Protein 8SLR (pdb70)

Sequence (155 aa):
QKVAAHITGITRRSNSALIPISKDDGKTLGQKIESWESSRKGHSFLNNHVLFRNGELVIEQQEGLYYIYSQTYFRFQERTKQLVQYIYKYTSYPDPIVLMKKSARRNSCWSRDAEYGLYSIYQGGLFELKKNDRRIIFVSVTNEHLMDLDQEASFFGAFLIN

B-factor: mean 52.16, std 22.48, range [25.79, 159.48]

Structure (mmCIF, N/CA/C/O backbone):
data_8SLR
#
_entry.id   8SLR
#
_cell.length_a   147.350
_cell.length_b   147.350
_cell.length_c   147.350
_cell.angle_alpha   90.000
_cell.angle_beta   90.000
_cell.angle_gamma   90.000
#
_symmetry.space_group_name_H-M   'P 41 3 2'
#
loop_
_entity.id
_entity.type
_entity.pdbx_description
1 polymer 'Tumor necrosis factor ligand superfamily member 10'
2 non-polymer 'ZINC ION'
3 non-polymer 'CHLORIDE ION'
4 non-polymer DI(HYDROXYETHYL)ETHER
5 non-polymer 1,2-ETHANEDIOL
6 water water
#
loop_
_atom_site.group_PDB
_atom_site.id
_atom_site.type_symbol
_atom_site.label_atom_id
_atom_site.label_alt_id
_atom_site.label_comp_id
_atom_site.label_asym_id
_atom_site.label_entity_id
_atom_site.label_seq_id
_atom_site.pdbx_PDB_ins_code
_atom_site.Cartn_x
_atom_site.Cartn_y
_atom_site.Cartn_z
_atom_site.occupancy
_atom_site.B_iso_or_equiv
_atom_site.auth_seq_id
_atom_site.auth_comp_id
_atom_site.auth_asym_id
_atom_site.auth_atom_id
_atom_site.pdbx_PDB_model_num
ATOM 1 N N . GLN A 1 8 ? 30.58000 31.87900 22.18800 1.000 87.26414 124 GLN D N 1
ATOM 2 C CA . GLN A 1 8 ? 29.96300 32.35000 20.94800 1.000 88.90774 124 GLN D CA 1
ATOM 3 C C . GLN A 1 8 ? 29.09900 31.26500 20.32400 1.000 84.73286 124 GLN D C 1
ATOM 4 O O . GLN A 1 8 ? 29.49200 30.09500 20.29500 1.000 79.63634 124 GLN D O 1
ATOM 17 N N . LYS A 1 9 ? 27.92600 31.64700 19.81600 1.000 72.85608 125 LYS D N 1
ATOM 18 C CA . LYS A 1 9 ? 27.02500 30.67700 19.21200 1.000 65.82270 125 LYS D CA 1
ATOM 19 C C . LYS A 1 9 ? 27.44500 30.45700 17.76800 1.000 55.45797 125 LYS D C 1
ATOM 20 O O . LYS A 1 9 ? 27.67200 31.41400 17.01900 1.000 59.52169 125 LYS D O 1
ATOM 39 N N . VAL A 1 10 ? 27.59800 29.19100 17.40700 1.000 40.19334 126 VAL D N 1
ATOM 40 C CA . VAL A 1 10 ? 28.03800 28.76500 16.09300 1.000 41.17728 126 VAL D CA 1
ATOM 41 C C . VAL A 1 10 ? 26.95100 27.84700 15.57500 1.000 34.03852 126 VAL D C 1
ATOM 42 O O . VAL A 1 10 ? 26.68800 26.79600 16.17300 1.000 34.43999 126 VAL D O 1
ATOM 55 N N . ALA A 1 11 ? 26.29100 28.25400 14.49800 1.000 31.85066 127 ALA D N 1
ATOM 56 C CA . ALA A 1 11 ? 25.13600 27.50200 14.03200 1.000 33.57284 127 ALA D CA 1
ATOM 57 C C . ALA A 1 11 ? 24.75400 27.97200 12.63800 1.000 33.55635 127 ALA D C 1
ATOM 58 O O . ALA A 1 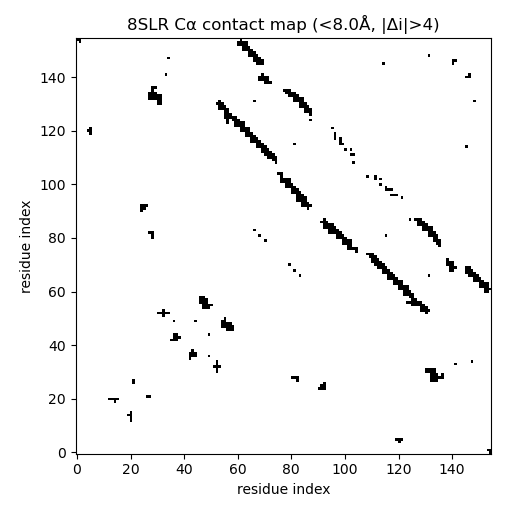11 ? 25.18400 29.03100 12.17300 1.000 31.50534 127 ALA D O 1
ATOM 65 N N . ALA A 1 12 ? 23.91400 27.17100 11.98900 1.000 32.92034 128 ALA D N 1
ATOM 66 C CA . ALA A 1 12 ? 23.43700 27.46000 10.65000 1.000 31.61253 128 ALA D CA 1
ATOM 67 C C . ALA A 1 12 ? 22.11300 26.74400 10.44600 1.000 33.18337 128 ALA D C 1
ATOM 68 O O . ALA A 1 12 ? 21.91200 25.63800 10.95400 1.000 29.44675 128 ALA D O 1
ATOM 75 N N . HIS A 1 13 ? 21.21100 27.39200 9.71100 1.000 32.00056 129 HIS D N 1
ATOM 76 C CA . HIS A 1 13 ? 19.99100 26.75600 9.22200 1.000 29.32856 129 HIS D CA 1
ATOM 77 C C . HIS A 1 13 ? 19.70900 27.33000 7.84300 1.000 31.38597 129 HIS D C 1
ATOM 78 O O . HIS A 1 13 ? 19.48800 28.53700 7.71500 1.000 30.55920 129 HIS D O 1
ATOM 92 N N . ILE A 1 14 ? 19.75000 26.48300 6.82000 1.000 31.04809 130 ILE D N 1
ATOM 93 C CA . ILE A 1 14 ? 19.49700 26.89400 5.44600 1.000 33.24054 130 ILE D CA 1
ATOM 94 C C . ILE A 1 14 ? 18.32600 26.07700 4.91200 1.000 34.04045 130 ILE D C 1
ATOM 95 O O . ILE A 1 14 ? 18.09300 24.94200 5.34000 1.000 31.22143 130 ILE D O 1
ATOM 111 N N . THR A 1 15 ? 17.57500 26.67700 3.98400 1.000 35.01486 131 THR D N 1
ATOM 112 C CA . THR A 1 15 ? 16.29400 26.14900 3.52800 1.000 34.14398 131 THR D CA 1
ATOM 113 C C . THR A 1 15 ? 16.26900 26.05400 2.00900 1.000 38.68496 131 THR D C 1
ATOM 114 O O . THR A 1 15 ? 17.05000 26.70200 1.30700 1.000 37.30210 131 THR D O 1
ATOM 125 N N . GLY A 1 16 ? 15.33500 25.24800 1.51000 1.000 40.69231 132 GLY D N 1
ATOM 126 C CA . GLY A 1 16 ? 15.07000 25.24000 0.08600 1.000 44.03422 132 GLY D CA 1
ATOM 127 C C . GLY A 1 16 ? 14.72000 26.62600 -0.41600 1.000 52.29833 132 GLY D C 1
ATOM 128 O O . GLY A 1 16 ? 14.14400 27.44600 0.30300 1.000 45.54552 132 GLY D O 1
ATOM 132 N N . ILE A 1 17 ? 15.10800 26.89900 -1.66600 1.000 55.48190 133 ILE D N 1
ATOM 133 C CA . ILE A 1 17 ? 14.99500 28.26200 -2.18900 1.000 64.17606 133 ILE D CA 1
ATOM 134 C C . ILE A 1 17 ? 13.56400 28.66000 -2.51100 1.000 67.39500 133 ILE D C 1
ATOM 135 O O . ILE A 1 17 ? 13.27200 29.85900 -2.58600 1.000 70.95222 133 ILE D O 1
ATOM 151 N N . THR A 1 18 ? 12.66900 27.70000 -2.72400 1.000 82.41303 134 THR D N 1
ATOM 152 C CA . THR A 1 18 ? 11.27900 28.00700 -3.05400 1.000 81.07235 134 THR D CA 1
ATOM 153 C C . THR A 1 18 ? 10.62500 28.68300 -1.85500 1.000 82.38517 134 THR D C 1
ATOM 154 O O . THR A 1 18 ? 10.30700 28.03700 -0.85300 1.000 83.69657 134 THR D O 1
ATOM 165 N N . ARG A 1 19 ? 10.42600 29.99700 -1.95100 1.000 84.57676 135 ARG D N 1
ATOM 166 C CA . ARG A 1 19 ? 9.85200 30.73600 -0.83200 1.000 89.66114 135 ARG D CA 1
ATOM 167 C C . ARG A 1 19 ? 8.35300 30.48000 -0.71000 1.000 87.82081 135 ARG D C 1
ATOM 168 O O . ARG A 1 19 ? 7.86300 30.12200 0.36800 1.000 84.73744 135 ARG D O 1
ATOM 189 N N . ARG A 1 20 ? 7.60900 30.66200 -1.80600 1.000 98.54015 136 ARG D N 1
ATOM 190 C CA . ARG A 1 20 ? 6.17100 30.39400 -1.86700 1.000 93.46173 136 ARG D CA 1
ATOM 191 C C . ARG A 1 20 ? 5.95300 29.23900 -2.84200 1.000 93.67289 136 ARG D C 1
ATOM 192 O O . ARG A 1 20 ? 5.98100 29.42900 -4.06200 1.000 94.76874 136 ARG D O 1
ATOM 196 N N . SER A 1 21 ? 5.73500 28.04400 -2.29500 1.000 98.33168 137 SER D N 1
ATOM 197 C CA . SER A 1 21 ? 5.57600 26.85200 -3.11800 1.000 96.91661 137 SER D CA 1
ATOM 198 C C . SER A 1 21 ? 4.25800 26.90100 -3.88300 1.000 99.71512 137 SER D C 1
ATOM 199 O O . SER A 1 21 ? 3.21100 27.23300 -3.31800 1.000 97.15638 137 SER D O 1
ATOM 207 N N . ASN A 1 22 ? 4.31200 26.56800 -5.17400 1.000 108.71331 138 ASN D N 1
ATOM 208 C CA . ASN A 1 22 ? 3.13200 26.50800 -6.02900 1.000 94.31706 138 ASN D CA 1
ATOM 209 C C . ASN A 1 22 ? 2.45200 25.14100 -6.00800 1.000 94.48867 138 ASN D C 1
ATOM 210 O O . ASN A 1 22 ? 1.59200 24.88100 -6.85500 1.000 92.20603 138 ASN D O 1
ATOM 214 N N . SER A 1 23 ? 2.81100 24.27200 -5.06200 1.000 102.01055 139 SER D N 1
ATOM 215 C CA . SER A 1 23 ? 2.26000 22.92200 -5.01700 1.000 96.79757 139 SER D CA 1
ATOM 216 C C . SER A 1 23 ? 0.76000 22.95100 -4.75200 1.000 95.54908 139 SER D C 1
ATOM 217 O O . SER A 1 23 ? 0.28500 23.66100 -3.86000 1.000 98.26765 139 SER D O 1
ATOM 225 N N . ALA A 1 24 ? 0.01500 22.16500 -5.52900 1.000 92.70729 140 ALA D N 1
ATOM 226 C CA . ALA A 1 24 ? -1.42500 22.02600 -5.35500 1.000 94.16067 140 ALA D CA 1
ATOM 227 C C . ALA A 1 24 ? -1.81100 20.88600 -4.41700 1.000 97.53978 140 ALA D C 1
ATOM 228 O O . ALA A 1 24 ? -2.97300 20.81600 -4.00300 1.000 95.21965 140 ALA D O 1
ATOM 235 N N . LEU A 1 25 ? -0.87400 20.00300 -4.06300 1.000 112.46640 141 LEU D N 1
ATOM 236 C CA . LEU A 1 25 ? -1.21200 18.84100 -3.24300 1.000 119.65859 141 LEU D CA 1
ATOM 237 C C . LEU A 1 25 ? -1.59700 19.25500 -1.82600 1.000 137.63452 141 LEU D C 1
ATOM 238 O O . LEU A 1 25 ? -2.72900 19.01900 -1.38600 1.000 138.89111 141 LEU D O 1
ATOM 254 N N . ILE A 1 26 ? -0.65500 19.83700 -1.08600 1.000 103.20174 142 ILE D N 1
ATOM 255 C CA . ILE A 1 26 ? -0.93800 20.48000 0.19600 1.000 101.66131 142 ILE D CA 1
ATOM 256 C C . ILE A 1 26 ? -0.83300 21.98100 -0.05500 1.000 101.04544 142 ILE D C 1
ATOM 257 O O . ILE A 1 26 ? 0.27400 22.53100 0.04400 1.000 99.82955 142 ILE D O 1
ATOM 273 N N . PRO A 1 27 ? -1.92200 22.68300 -0.38500 1.000 100.97509 143 PRO D N 1
ATOM 274 C CA . PRO A 1 27 ? -1.78600 24.10100 -0.75300 1.000 103.32170 143 PRO D CA 1
ATOM 275 C C . PRO A 1 27 ? -1.28300 24.95100 0.40700 1.000 98.41588 143 PRO D C 1
ATOM 276 O O . PRO A 1 27 ? -1.73200 24.80800 1.54700 1.000 90.92135 143 PRO D O 1
ATOM 287 N N . ILE A 1 28 ? -0.31500 25.81800 0.10500 1.000 117.70340 144 ILE D N 1
ATOM 288 C CA . ILE A 1 28 ? 0.05300 26.89600 1.01600 1.000 97.00943 144 ILE D CA 1
ATOM 289 C C . ILE A 1 28 ? -1.09800 27.89900 1.08400 1.000 98.06519 144 ILE D C 1
ATOM 290 O O . ILE A 1 28 ? -1.86400 28.07100 0.12400 1.000 109.08737 144 ILE D O 1
ATOM 306 N N . SER A 1 29 ? -1.23900 28.55100 2.23800 1.000 92.26490 145 SER D N 1
ATOM 307 C CA . SER A 1 29 ? -2.27600 29.55200 2.45100 1.000 95.71482 145 SER D CA 1
ATOM 308 C C . SER A 1 29 ? -1.81100 30.92500 1.96800 1.000 98.09525 145 SER D C 1
ATOM 309 O O . SER A 1 29 ? -0.66700 31.32500 2.21200 1.000 100.12263 145 SER D O 1
ATOM 317 N N . LYS A 1 30 ? -2.71400 31.64900 1.29200 1.000 83.08733 146 LYS D N 1
ATOM 318 C CA . LYS A 1 30 ? -2.41900 32.96300 0.72500 1.000 101.22402 146 LYS D CA 1
ATOM 319 C C . LYS A 1 30 ? -3.09300 34.13100 1.44500 1.000 102.07125 146 LYS D C 1
ATOM 320 O O . LYS A 1 30 ? -2.80600 35.28500 1.10200 1.000 85.43550 146 LYS D O 1
ATOM 324 N N A ASP A 1 31 ? -3.98300 33.87900 2.41600 0.510 70.21622 147 ASP D N 1
ATOM 325 N N B ASP A 1 31 ? -3.94600 33.85200 2.43800 0.490 70.21903 147 ASP D N 1
ATOM 326 C CA A ASP A 1 31 ? -4.67700 34.93000 3.16200 0.510 61.95248 147 ASP D CA 1
ATOM 327 C CA B ASP A 1 31 ? -4.71500 34.85400 3.17000 0.490 61.95803 147 ASP D CA 1
ATOM 328 C C A ASP A 1 31 ? -4.36400 34.85500 4.66000 0.510 58.01898 147 ASP D C 1
ATOM 329 C C B ASP A 1 31 ? -4.36100 34.85800 4.65600 0.490 58.03526 147 ASP D C 1
ATOM 330 O O A ASP A 1 31 ? -5.15800 35.28800 5.50000 0.510 50.89505 147 ASP D O 1
ATOM 331 O O B ASP A 1 31 ? -5.14300 35.34200 5.48100 0.490 50.90687 147 ASP D O 1
ATOM 348 N N . GLY A 1 32 ? -3.19500 34.32500 5.01200 1.000 51.86549 148 GLY D N 1
ATOM 349 C CA . GLY A 1 32 ? -2.79700 34.26800 6.40100 1.000 47.24898 148 GLY D CA 1
ATOM 350 C C . GLY A 1 32 ? -3.56400 33.28100 7.24700 1.000 41.45318 148 GLY D C 1
ATOM 351 O O . GLY A 1 32 ? -3.51400 33.37100 8.47600 1.000 39.17718 148 GLY D O 1
ATOM 355 N N . LYS A 1 33 ? -4.27500 32.33900 6.63100 1.000 47.24683 149 LYS D N 1
ATOM 356 C CA . LYS A 1 33 ? -5.04200 31.36200 7.38900 1.000 46.59049 149 LYS D CA 1
ATOM 357 C C . LYS A 1 33 ? -4.16500 30.18900 7.81500 1.000 39.25192 149 LYS D C 1
ATOM 358 O O . LYS A 1 33 ? -3.38600 29.65800 7.02100 1.000 41.94522 149 LYS D O 1
ATOM 377 N N . THR A 1 34 ? -4.30600 29.78700 9.07800 1.000 41.46110 150 THR D N 1
ATOM 378 C CA . THR A 1 34 ? -3.54500 28.67600 9.62700 1.000 47.19686 150 THR D CA 1
ATOM 379 C C . THR A 1 34 ? -4.06700 27.37300 9.05900 1.000 37.08934 150 THR D C 1
ATOM 380 O O . THR A 1 34 ? -5.27700 27.17200 8.93800 1.000 44.07550 150 THR D O 1
ATOM 391 N N . LEU A 1 35 ? -3.14300 26.49600 8.70000 1.000 38.22809 151 LEU D N 1
ATOM 392 C CA . LEU A 1 35 ? -3.47900 25.16700 8.22700 1.000 38.12358 151 LEU D CA 1
ATOM 393 C C . LEU A 1 35 ? -3.49300 24.20600 9.40400 1.000 40.07648 151 LEU D C 1
ATOM 394 O O . LEU A 1 35 ? -2.75600 24.37800 10.38000 1.000 38.05701 151 LEU D O 1
ATOM 410 N N . GLY A 1 36 ? -4.34000 23.19000 9.30300 1.000 42.50753 152 GLY D N 1
ATOM 411 C CA . GLY A 1 36 ? -4.52000 22.26200 10.39700 1.000 41.24249 152 GLY D CA 1
ATOM 412 C C . GLY A 1 36 ? -5.26900 22.91600 11.54500 1.000 41.43156 152 GLY D C 1
ATOM 413 O O . GLY A 1 36 ? -5.77900 24.03200 11.44800 1.000 46.12441 152 GLY D O 1
ATOM 417 N N . GLN A 1 37 ? -5.32300 22.18300 12.65400 1.000 47.33754 153 GLN D N 1
ATOM 418 C CA . GLN A 1 37 ? -5.90100 22.66100 13.90100 1.000 45.23161 153 GLN D CA 1
ATOM 419 C C . GLN A 1 37 ? -4.81200 22.68500 14.96300 1.000 43.54921 153 GLN D C 1
ATOM 420 O O . GLN A 1 37 ? -4.07500 21.70500 15.12500 1.000 36.55939 153 GLN D O 1
ATOM 434 N N . LYS A 1 38 ? -4.70700 23.80500 15.67000 1.000 40.43002 154 LYS D N 1
ATOM 435 C CA . LYS A 1 38 ? -3.70500 23.94700 16.71700 1.000 37.67345 154 LYS D CA 1
ATOM 436 C C . LYS A 1 38 ? -3.94400 22.93800 17.83300 1.000 37.50344 154 LYS D C 1
ATOM 437 O O . LYS A 1 38 ? -5.07400 22.75800 18.29500 1.000 37.11680 154 LYS D O 1
ATOM 456 N N . ILE A 1 39 ? -2.87500 22.28100 18.26600 1.000 35.04032 155 ILE D N 1
ATOM 457 C CA . ILE A 1 39 ? -2.93800 21.40500 19.43000 1.000 33.66804 155 ILE D CA 1
ATOM 458 C C . ILE A 1 39 ? -2.87600 22.27000 20.68200 1.000 35.43650 155 ILE D C 1
ATOM 459 O O . ILE A 1 39 ? -1.96300 23.09200 20.83400 1.000 33.96524 155 ILE D O 1
ATOM 475 N N . GLU A 1 40 ? -3.83300 22.06900 21.59000 1.000 37.37086 156 GLU D N 1
ATOM 476 C CA . GLU A 1 40 ? -3.91500 22.82900 22.82900 1.000 41.64653 156 GLU D CA 1
ATOM 477 C C . GLU A 1 40 ? -3.83700 21.97000 24.08000 1.000 42.59642 156 GLU D C 1
ATOM 478 O O . GLU A 1 40 ? -3.61300 22.51800 25.16600 1.000 45.32818 156 GLU D O 1
ATOM 490 N N . SER A 1 41 ? -3.98400 20.64900 23.96200 1.000 41.02150 157 SER D N 1
ATOM 491 C CA . SER A 1 41 ? -4.02300 19.75700 25.12100 1.000 46.01130 157 SER D CA 1
ATOM 492 C C . SER A 1 41 ? -2.62600 19.21100 25.41300 1.000 47.17817 157 SER D C 1
ATOM 493 O O . SER A 1 41 ? -2.34400 18.01500 25.30800 1.000 47.83099 157 SER D O 1
ATOM 501 N N . TRP A 1 42 ? -1.74700 20.12800 25.80200 1.000 44.08774 158 TRP D N 1
ATOM 502 C CA . TRP A 1 42 ? -0.39600 19.79700 26.22700 1.000 39.03825 158 TRP D CA 1
ATOM 503 C C . TRP A 1 42 ? -0.29800 19.87300 27.74700 1.000 40.76195 158 TRP D C 1
ATOM 504 O O . TRP A 1 42 ? -0.90300 20.74800 28.37400 1.000 41.90811 158 TRP D O 1
ATOM 525 N N . GLU A 1 43 ? 0.49900 18.97600 28.32600 1.000 41.42636 159 GLU D N 1
ATOM 526 C CA . GLU A 1 43 ? 0.85600 18.99800 29.74000 1.000 44.57806 159 GLU D CA 1
ATOM 527 C C . GLU A 1 43 ? 2.29900 19.46700 29.88300 1.000 45.74511 159 GLU D C 1
ATOM 528 O O . GLU A 1 43 ? 3.18400 18.98700 29.16700 1.000 44.03670 159 GLU D O 1
ATOM 540 N N . SER A 1 44 ? 2.54000 20.38000 30.83100 1.000 42.14996 160 SER D N 1
ATOM 541 C CA . SER A 1 44 ? 3.78000 21.14700 30.86500 1.000 45.13594 160 SER D CA 1
ATOM 542 C C . SER A 1 44 ? 4.55700 21.06600 32.17900 1.000 45.14460 160 SER D C 1
ATOM 543 O O . SER A 1 44 ? 5.60700 21.71500 32.28700 1.000 46.52368 160 SER D O 1
ATOM 551 N N . SER A 1 45 ? 4.10600 20.29300 33.17000 1.000 47.29749 161 SER D N 1
ATOM 552 C CA . SER A 1 45 ? 4.77700 20.30700 34.47300 1.000 53.60353 161 SER D CA 1
ATOM 553 C C . SER A 1 45 ? 4.67700 19.00300 35.25800 1.000 51.43148 161 SER D C 1
ATOM 554 O O . SER A 1 45 ? 4.43300 19.01900 36.46400 1.000 55.97981 161 SER D O 1
ATOM 562 N N . ARG A 1 46 ? 4.89600 17.87500 34.59600 1.000 53.62790 162 ARG D N 1
ATOM 563 C CA . ARG A 1 46 ? 4.96400 16.56800 35.24100 1.000 49.63062 162 ARG D CA 1
ATOM 564 C C . ARG A 1 46 ? 6.43600 16.17100 35.31300 1.000 51.16543 162 ARG D C 1
ATOM 565 O O . ARG A 1 46 ? 7.04800 15.86600 34.28400 1.000 44.78618 162 ARG D O 1
ATOM 586 N N . LYS A 1 47 ? 7.00600 16.20800 36.52300 1.000 51.14580 163 LYS D N 1
ATOM 587 C CA . LYS A 1 47 ? 8.44300 16.00500 36.70700 1.000 52.51487 163 LYS D CA 1
ATOM 588 C C . LYS A 1 47 ? 8.88100 14.67200 36.11800 1.000 50.06864 163 LYS D C 1
ATOM 589 O O . LYS A 1 47 ? 8.24400 13.64100 36.34500 1.000 50.33699 163 LYS D O 1
ATOM 596 N N . GLY A 1 48 ? 9.96400 14.70800 35.33900 1.000 49.01174 164 GLY D N 1
ATOM 597 C CA . GLY A 1 48 ? 10.45300 13.54700 34.62800 1.000 45.62647 164 GLY D CA 1
ATOM 598 C C . GLY A 1 48 ? 9.88100 13.35700 33.23900 1.000 42.16488 164 GLY D C 1
ATOM 599 O O . GLY A 1 48 ? 10.45100 12.58800 32.45500 1.000 47.07161 164 GLY D O 1
ATOM 603 N N . HIS A 1 49 ? 8.78200 14.03500 32.90800 1.000 46.60693 165 HIS D N 1
ATOM 604 C CA . HIS A 1 49 ? 8.11500 13.91400 31.61800 1.000 40.98022 165 HIS D CA 1
ATOM 605 C C . HIS A 1 49 ? 7.97400 15.24000 30.89300 1.000 37.46421 165 HIS D C 1
ATOM 606 O O . HIS A 1 49 ? 8.11700 15.27600 29.67100 1.000 36.12431 165 HIS D O 1
ATOM 620 N N . SER A 1 50 ? 7.69900 16.33000 31.60800 1.000 38.54033 166 SER D N 1
ATOM 621 C CA . SER A 1 50 ? 7.55700 17.64300 30.99300 1.000 38.81519 166 SER D CA 1
ATOM 622 C C . SER A 1 50 ? 8.03000 18.71700 31.96300 1.000 41.09683 166 SER D C 1
ATOM 623 O O . SER A 1 50 ? 8.10200 18.50200 33.17700 1.000 41.59046 166 SER D O 1
ATOM 631 N N . PHE A 1 51 ? 8.34800 19.88800 31.41000 1.000 33.18873 167 PHE D N 1
ATOM 632 C CA . PHE A 1 51 ? 8.92700 20.96900 32.19800 1.000 37.52297 167 PHE D CA 1
ATOM 633 C C . PHE A 1 51 ? 8.89700 22.25200 31.38100 1.000 35.58670 167 PHE D C 1
ATOM 634 O O . PHE A 1 51 ? 8.84700 22.22300 30.14700 1.000 30.74690 167 PHE D O 1
ATOM 651 N N . LEU A 1 52 ? 9.00100 23.37300 32.09500 1.000 37.76681 168 LEU D N 1
ATOM 652 C CA . LEU A 1 52 ? 9.23600 24.69200 31.52400 1.000 34.71039 168 LEU D CA 1
ATOM 653 C C . LEU A 1 52 ? 10.31700 25.38300 32.34500 1.000 37.61104 168 LEU D C 1
ATOM 654 O O . LEU A 1 52 ? 10.21500 25.43000 33.57400 1.000 36.85247 168 LEU D O 1
ATOM 670 N N A ASN A 1 53 ? 11.33300 25.91900 31.66000 0.510 36.60125 169 ASN D N 1
ATOM 671 N N B ASN A 1 53 ? 11.34700 25.90900 31.68200 0.490 36.80955 169 ASN D N 1
ATOM 672 C CA A ASN A 1 53 ? 12.40200 26.71300 32.27000 0.510 37.70947 169 ASN D CA 1
ATOM 673 C CA B ASN A 1 53 ? 12.33800 26.75200 32.34800 0.490 37.70871 169 ASN D CA 1
ATOM 674 C C A ASN A 1 53 ? 12.53900 28.00600 31.46600 0.510 36.14688 169 ASN D C 1
ATOM 675 C C B ASN A 1 53 ? 12.54500 28.00100 31.50500 0.490 36.14031 169 ASN D C 1
ATOM 676 O O A ASN A 1 53 ? 13.12500 27.99700 30.37900 0.510 34.23122 169 ASN D O 1
ATOM 677 O O B ASN A 1 53 ? 13.16300 27.94800 30.43700 0.490 34.05506 169 ASN D O 1
ATOM 698 N N . HIS A 1 54 ? 12.01700 29.11900 31.99400 1.000 37.34678 170 HIS D N 1
ATOM 699 C CA . HIS A 1 54 ? 12.10500 30.41500 31.31800 1.000 35.65312 170 HIS D CA 1
ATOM 700 C C . HIS A 1 54 ? 11.47600 30.37400 29.93300 1.000 35.94841 170 HIS D C 1
ATOM 701 O O . HIS A 1 54 ? 11.92500 31.05200 29.00300 1.000 29.95400 170 HIS D O 1
ATOM 716 N N . VAL A 1 55 ? 10.43900 29.55500 29.80200 1.000 33.61084 171 VAL D N 1
ATOM 717 C CA . VAL A 1 55 ? 9.54300 29.56200 28.66000 1.000 30.04352 171 VAL D CA 1
ATOM 718 C C . VAL A 1 55 ? 8.14100 29.46900 29.22900 1.000 34.37883 171 VAL D C 1
ATOM 719 O O . VAL A 1 55 ? 7.89900 28.71100 30.17500 1.000 34.52939 171 VAL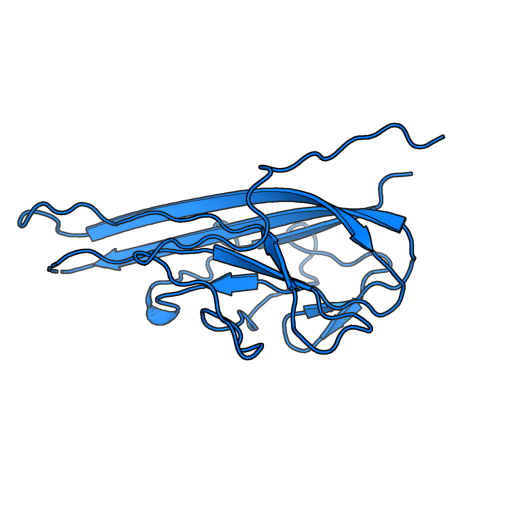 D O 1
ATOM 732 N N . LEU A 1 56 ? 7.22900 30.26300 28.68300 1.000 33.33261 172 LEU D N 1
ATOM 733 C CA . LEU A 1 56 ? 5.85400 30.25700 29.14300 1.000 34.47415 172 LEU D CA 1
ATOM 734 C C . LEU A 1 56 ? 5.03500 29.32600 28.26800 1.000 34.67524 172 LEU D C 1
ATOM 735 O O . LEU A 1 56 ? 5.38200 29.06700 27.11200 1.000 31.71451 172 LEU D O 1
ATOM 751 N N . PHE A 1 57 ? 3.95000 28.81000 28.84000 1.000 30.52061 173 PHE D N 1
ATOM 752 C CA . PHE A 1 57 ? 2.95200 28.06100 28.09200 1.000 34.96619 173 PHE D CA 1
ATOM 753 C C . PHE A 1 57 ? 1.58200 28.67700 28.33200 1.000 35.31763 173 PHE D C 1
ATOM 754 O O . PHE A 1 57 ? 1.19000 28.89500 29.48200 1.000 35.16940 173 PHE D O 1
ATOM 771 N N . ARG A 1 58 ? 0.86000 28.96000 27.25200 1.000 31.91132 174 ARG D N 1
ATOM 772 C CA . ARG A 1 58 ? -0.53000 29.37000 27.37800 1.000 36.41519 174 ARG D CA 1
ATOM 773 C C . ARG A 1 58 ? -1.22000 29.20900 26.03300 1.000 32.89545 174 ARG D C 1
ATOM 774 O O . ARG A 1 58 ? -0.64500 29.53500 24.99000 1.000 31.59549 174 ARG D O 1
ATOM 795 N N . ASN A 1 59 ? -2.44300 28.68400 26.06900 1.000 35.01052 175 ASN D N 1
ATOM 796 C CA . ASN A 1 59 ? -3.28400 28.57200 24.87900 1.000 32.53971 175 ASN D CA 1
ATOM 797 C C . ASN A 1 59 ? -2.63200 27.68800 23.82400 1.000 35.89298 175 ASN D C 1
ATOM 798 O O . ASN A 1 59 ? -2.72900 27.95000 22.62500 1.000 33.52454 175 ASN D O 1
ATOM 809 N N . GLY A 1 60 ? -1.96000 26.63200 24.27700 1.000 36.62756 176 GLY D N 1
ATOM 810 C CA . GLY A 1 60 ? -1.31300 25.70800 23.37500 1.000 34.56059 176 GLY D CA 1
ATOM 811 C C . GLY A 1 60 ? -0.02200 26.20200 22.77100 1.000 36.07787 176 GLY D C 1
ATOM 812 O O . GLY A 1 60 ? 0.54400 25.50600 21.92000 1.000 36.01926 176 GLY D O 1
ATOM 816 N N . GLU A 1 61 ? 0.47100 27.36700 23.19400 1.000 31.46597 177 GLU D N 1
ATOM 817 C CA . GLU A 1 61 ? 1.64000 27.99800 22.60200 1.000 31.98514 177 GLU D CA 1
ATOM 818 C C . GLU A 1 61 ? 2.76900 28.08200 23.61600 1.000 32.58660 177 GLU D C 1
ATOM 819 O O . GLU A 1 61 ? 2.53500 28.35500 24.79600 1.000 33.61692 177 GLU D O 1
ATOM 831 N N . LEU A 1 62 ? 3.98900 27.85300 23.15100 1.000 33.31409 178 LEU D N 1
ATOM 832 C CA . LEU A 1 62 ? 5.18000 28.20400 23.90600 1.000 31.46570 178 LEU D CA 1
ATOM 833 C C . LEU A 1 62 ? 5.53300 29.64200 23.56900 1.000 34.27074 178 LEU D C 1
ATOM 834 O O . LEU A 1 62 ? 5.63500 30.00100 22.39300 1.000 33.64826 178 LEU D O 1
ATOM 850 N N . VAL A 1 63 ? 5.67900 30.47000 24.59700 1.000 34.07317 179 VAL D N 1
ATOM 851 C CA . VAL A 1 63 ? 5.85100 31.90800 24.43700 1.000 32.02445 179 VAL D CA 1
ATOM 852 C C . VAL A 1 63 ? 7.23000 32.27700 24.96000 1.000 32.38320 179 VAL D C 1
ATOM 853 O O . VAL A 1 63 ? 7.58400 31.94300 26.09800 1.000 28.75259 179 VAL D O 1
ATOM 866 N N . ILE A 1 64 ? 7.99200 32.97600 24.13400 1.000 30.66207 180 ILE D N 1
ATOM 867 C CA . ILE A 1 64 ? 9.41400 33.17600 24.37200 1.000 31.32051 180 ILE D CA 1
ATOM 868 C C . ILE A 1 64 ? 9.60200 34.29900 25.38200 1.000 32.32748 180 ILE D C 1
ATOM 869 O O . ILE A 1 64 ? 9.02100 35.38600 25.24500 1.000 31.47406 180 ILE D O 1
ATOM 885 N N . GLU A 1 65 ? 10.42000 34.03800 26.39700 1.000 32.03337 181 GLU D N 1
ATOM 886 C CA . GLU A 1 65 ? 10.83100 35.05200 27.35900 1.000 34.49716 181 GLU D CA 1
ATOM 887 C C . GLU A 1 65 ? 12.17900 35.67000 27.02800 1.000 34.24634 181 GLU D C 1
ATOM 888 O O . GLU A 1 65 ? 12.40500 36.83800 27.35800 1.000 38.01094 181 GLU D O 1
ATOM 900 N N A GLN A 1 66 ? 13.06900 34.92000 26.37600 0.550 37.53016 182 GLN D N 1
ATOM 901 N N B GLN A 1 66 ? 13.06800 34.92400 26.37500 0.450 37.57941 182 GLN D N 1
ATOM 902 C CA A GLN A 1 66 ? 14.44800 35.33400 26.12600 0.550 39.39427 182 GLN D CA 1
ATOM 903 C CA B GLN A 1 66 ? 14.43100 35.37100 26.12100 0.450 39.26135 182 GLN D CA 1
ATOM 904 C C A GLN A 1 66 ? 14.72800 35.24500 24.63100 0.550 35.28138 182 GLN D C 1
ATOM 905 C C B GLN A 1 66 ? 14.72300 35.25400 24.63400 0.450 35.73939 182 GLN D C 1
ATOM 906 O O A GLN A 1 66 ? 14.72400 34.14800 24.06300 0.550 34.53384 182 GLN D O 1
ATOM 907 O O B GLN A 1 66 ? 14.71000 34.15100 24.07800 0.450 34.57736 182 GLN D O 1
ATOM 934 N N . GLU A 1 67 ? 14.96800 36.39700 24.00300 1.000 35.58486 183 GLU D N 1
ATOM 935 C CA . GLU A 1 67 ? 15.36900 36.43300 22.60500 1.000 41.57684 183 GLU D CA 1
ATOM 936 C C . GLU A 1 67 ? 16.61000 35.57500 22.37700 1.000 39.44226 183 GLU D C 1
ATOM 937 O O . GLU A 1 67 ? 17.52800 35.54900 23.20200 1.000 40.94926 183 GLU D O 1
ATOM 950 N N . GLY A 1 68 ? 16.63100 34.86600 21.25900 1.000 32.16283 184 GLY D N 1
ATOM 951 C CA . GLY A 1 68 ? 17.80700 34.11100 20.88400 1.000 38.29935 184 GLY D CA 1
ATOM 952 C C . GLY A 1 68 ? 17.47100 33.01700 19.88800 1.000 31.93482 184 GLY D C 1
ATOM 953 O O . GLY A 1 68 ? 16.38100 32.97200 19.32000 1.000 31.54913 184 GLY D O 1
ATOM 957 N N . LEU A 1 69 ? 18.45300 32.14400 19.68700 1.000 31.58814 185 LEU D N 1
ATOM 958 C CA . LEU A 1 69 ? 18.33800 31.03300 18.75700 1.000 31.78744 185 LEU D CA 1
ATOM 959 C C . LEU A 1 69 ? 17.82200 29.81200 19.50100 1.000 31.64793 185 LEU D C 1
ATOM 960 O O . LEU A 1 69 ? 18.38200 29.42900 20.53100 1.000 28.54433 185 LEU D O 1
ATOM 976 N N . TYR A 1 70 ? 16.76800 29.19900 18.97100 1.000 30.37063 186 TYR D N 1
ATOM 977 C CA . TYR A 1 70 ? 16.15300 28.02600 19.57600 1.000 29.40019 186 TYR D CA 1
ATOM 978 C C . TYR A 1 70 ? 16.14400 26.88400 18.57500 1.000 31.45034 186 TYR D C 1
ATOM 979 O O . TYR A 1 70 ? 15.86800 27.09200 17.38800 1.000 29.71800 186 TYR D O 1
ATOM 997 N N . TYR A 1 71 ? 16.46000 25.68700 19.05600 1.000 30.27728 187 TYR D N 1
ATOM 998 C CA . TYR A 1 71 ? 16.11400 24.45700 18.35800 1.000 28.88236 187 TYR D CA 1
ATOM 999 C C . TYR A 1 71 ? 14.70400 24.08800 18.79700 1.000 28.00164 187 TYR D C 1
ATOM 1000 O O . TYR A 1 71 ? 14.45000 23.93700 19.99400 1.000 28.25430 187 TYR D O 1
ATOM 1018 N N . ILE A 1 72 ? 13.80000 23.94400 17.83800 1.000 28.14736 188 ILE D N 1
ATOM 1019 C CA . ILE A 1 72 ? 12.38600 23.69500 18.09100 1.000 29.33474 188 ILE D CA 1
ATOM 1020 C C . ILE A 1 72 ? 12.04600 22.35300 17.46900 1.000 29.84010 188 ILE D C 1
ATOM 1021 O O . ILE A 1 72 ? 12.49100 22.06300 16.35600 1.000 30.88525 188 ILE D O 1
ATOM 1037 N N . TYR A 1 73 ? 11.22400 21.55800 18.15400 1.000 27.34932 189 TYR D N 1
ATOM 1038 C CA . TYR A 1 73 ? 10.86400 20.24200 17.63700 1.000 28.83958 189 TYR D CA 1
ATOM 1039 C C . TYR A 1 73 ? 9.47500 19.85100 18.11300 1.000 30.92717 189 TYR D C 1
ATOM 1040 O O . TYR A 1 73 ? 8.98000 20.34600 19.12900 1.000 28.82245 189 TYR D O 1
ATOM 1058 N N . SER A 1 74 ? 8.86400 18.92500 17.37900 1.000 31.50892 190 SER D N 1
ATOM 1059 C CA . SER A 1 74 ? 7.61400 18.32000 17.80800 1.000 31.91791 190 SER D CA 1
ATOM 1060 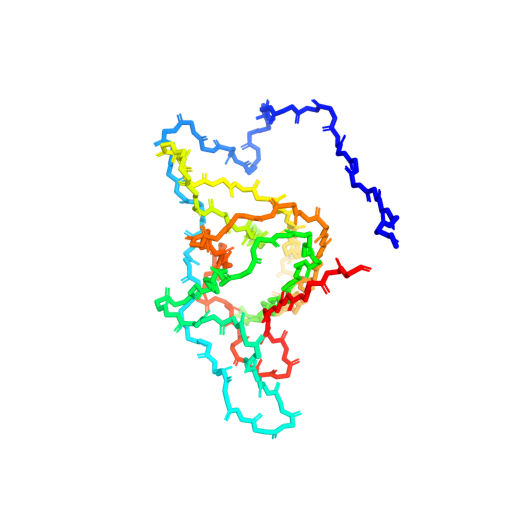C C . SER A 1 74 ? 7.49100 16.92900 17.20800 1.000 30.32606 190 SER D C 1
ATOM 1061 O O . SER A 1 74 ? 7.91000 16.69600 16.07000 1.000 27.89168 190 SER D O 1
ATOM 1069 N N . GLN A 1 75 ? 6.92300 16.00800 17.98200 1.000 31.54330 191 GLN D N 1
ATOM 1070 C CA . GLN A 1 75 ? 6.48300 14.72300 17.46400 1.000 31.59719 191 GLN D CA 1
ATOM 1071 C C . GLN A 1 75 ? 4.97200 14.65300 17.60300 1.000 31.48320 191 GLN D C 1
ATOM 1072 O O . GLN A 1 75 ? 4.42500 15.03300 18.64200 1.000 31.08711 191 GLN D O 1
ATOM 1086 N N . THR A 1 76 ? 4.30100 14.19200 16.54700 1.000 30.99283 192 THR D N 1
ATOM 1087 C CA . THR A 1 76 ? 2.85200 14.01500 16.55200 1.000 32.85875 192 THR D CA 1
ATOM 1088 C C . THR A 1 76 ? 2.53400 12.62000 16.04000 1.000 33.09289 192 THR D C 1
ATOM 1089 O O . THR A 1 76 ? 2.99700 12.22100 14.96500 1.000 34.50936 192 THR D O 1
ATOM 1100 N N . TYR A 1 77 ? 1.75900 11.88300 16.82400 1.000 35.30852 193 TYR D N 1
ATOM 1101 C CA . TYR A 1 77 ? 1.48200 10.47300 16.59000 1.000 40.92769 193 TYR D CA 1
ATOM 1102 C C . TYR A 1 77 ? 0.06700 10.33800 16.04900 1.000 42.33700 193 TYR D C 1
ATOM 1103 O O . TYR A 1 77 ? -0.90400 10.59800 16.76800 1.000 39.93030 193 TYR D O 1
ATOM 1121 N N . PHE A 1 78 ? -0.04200 9.93800 14.78600 1.000 36.57609 194 PHE D N 1
ATOM 1122 C CA . PHE A 1 78 ? -1.32300 9.63200 14.16200 1.000 42.62997 194 PHE D CA 1
ATOM 1123 C C . PHE A 1 78 ? -1.57000 8.13400 14.25400 1.000 44.66185 194 PHE D C 1
ATOM 1124 O O . PHE A 1 78 ? -0.72000 7.33100 13.85200 1.000 41.68121 194 PHE D O 1
ATOM 1141 N N . ARG A 1 79 ? -2.72900 7.76800 14.79000 1.000 42.82127 195 ARG D N 1
ATOM 1142 C CA . ARG A 1 79 ? -3.12200 6.37800 14.95900 1.000 47.96573 195 ARG D CA 1
ATOM 1143 C C . ARG A 1 79 ? -4.60000 6.28300 14.63000 1.000 53.26145 195 ARG D C 1
ATOM 1144 O O . ARG A 1 79 ? -5.40000 7.05000 15.17200 1.000 51.58533 195 ARG D O 1
ATOM 1165 N N . PHE A 1 80 ? -4.96600 5.34900 13.75700 1.000 52.74554 196 PHE D N 1
ATOM 1166 C CA . PHE A 1 80 ? -6.36100 5.22400 13.36700 1.000 50.12705 196 PHE D CA 1
ATOM 1167 C C . PHE A 1 80 ? -6.67400 3.79300 12.96300 1.000 57.01892 196 PHE D C 1
ATOM 1168 O O . PHE A 1 80 ? -5.79400 3.03800 12.54400 1.000 56.79766 196 PHE D O 1
ATOM 1185 N N . GLN A 1 81 ? -7.94200 3.43000 13.12300 1.000 63.23853 197 GLN D N 1
ATOM 1186 C CA . GLN A 1 81 ? -8.47900 2.14000 12.72000 1.000 69.87063 197 GLN D CA 1
ATOM 1187 C C . GLN A 1 81 ? -9.56100 2.38100 11.67700 1.000 73.51322 197 GLN D C 1
ATOM 1188 O O . GLN A 1 81 ? -10.32600 3.34500 11.78200 1.000 75.32900 197 GLN D O 1
ATOM 1202 N N . GLU A 1 82 ? -9.60500 1.52000 10.66400 1.000 93.76107 198 GLU D N 1
ATOM 1203 C CA . GLU A 1 82 ? -10.59000 1.63000 9.58400 1.000 85.40047 198 GLU D CA 1
ATOM 1204 C C . GLU A 1 82 ? -11.49500 0.40400 9.56800 1.000 82.58095 198 GLU D C 1
ATOM 1205 O O . GLU A 1 82 ? -12.39700 0.28300 10.40000 1.000 89.02073 198 GLU D O 1
ATOM 1217 N N . ARG A 1 96 ? -8.64700 6.16900 -1.43500 1.000 78.76580 206 ARG D N 1
ATOM 1218 C CA . ARG A 1 96 ? -8.63600 7.14900 -0.35400 1.000 75.61394 206 ARG D CA 1
ATOM 1219 C C . ARG A 1 96 ? -7.32300 7.07500 0.42200 1.000 87.74296 206 ARG D C 1
ATOM 1220 O O . ARG A 1 96 ? -6.84000 5.99000 0.75900 1.000 82.82441 206 ARG D O 1
ATOM 1223 N N . THR A 1 97 ? -6.74400 8.24300 0.68600 1.000 69.10110 207 THR D N 1
ATOM 1224 C CA . THR A 1 97 ? -5.59200 8.37700 1.55900 1.000 60.55603 207 THR D CA 1
ATOM 1225 C C . THR A 1 97 ? -5.84000 9.55100 2.49000 1.000 57.59754 207 THR D C 1
ATOM 1226 O O . THR A 1 97 ? -6.58700 10.48000 2.17200 1.000 59.54766 207 THR D O 1
ATOM 1237 N N . LYS A 1 98 ? -5.17300 9.50800 3.63100 1.000 56.44275 208 LYS D N 1
ATOM 1238 C CA . LYS A 1 98 ? -5.19200 10.59400 4.59500 1.000 52.01915 208 LYS D CA 1
ATOM 1239 C C . LYS A 1 98 ? -3.89500 11.38300 4.44800 1.000 49.54249 208 LYS D C 1
ATOM 1240 O O . LYS A 1 98 ? -2.81100 10.79600 4.39700 1.000 48.88996 208 LYS D O 1
ATOM 1259 N N . GLN A 1 99 ? -4.01100 12.70200 4.33400 1.000 43.59278 209 GLN D N 1
ATOM 1260 C CA . GLN A 1 99 ? -2.85400 13.58700 4.36800 1.000 45.17843 209 GLN D CA 1
ATOM 1261 C C . GLN A 1 99 ? -2.57600 13.93300 5.82600 1.000 41.33409 209 GLN D C 1
ATOM 1262 O O . GLN A 1 99 ? -3.37700 14.61400 6.47500 1.000 40.34394 209 GLN D O 1
ATOM 1276 N N . LEU A 1 100 ? -1.45300 13.44200 6.34300 1.000 37.61795 210 LEU D N 1
ATOM 1277 C CA . LEU A 1 100 ? -1.04700 13.63600 7.73000 1.000 37.44964 210 LEU D CA 1
ATOM 1278 C C . LEU A 1 100 ? 0.10400 14.63400 7.72500 1.000 39.23797 210 LEU D C 1
ATOM 1279 O O . LEU A 1 100 ? 1.21200 14.30400 7.28700 1.000 35.89469 210 LEU D O 1
ATOM 1295 N N . VAL A 1 101 ? -0.16100 15.85500 8.18700 1.000 34.24308 211 VAL D N 1
ATOM 1296 C CA . VAL A 1 101 ? 0.79300 16.95400 8.09800 1.000 33.54268 211 VAL D CA 1
ATOM 1297 C C . VAL A 1 101 ? 0.94100 17.59800 9.46600 1.000 33.96339 211 VAL D C 1
ATOM 1298 O O . VAL A 1 101 ? -0.05100 17.84700 10.15900 1.000 35.35008 211 VAL D O 1
ATOM 1311 N N . GLN A 1 102 ? 2.18300 17.88700 9.83900 1.000 32.12838 212 GLN D N 1
ATOM 1312 C CA . GLN A 1 102 ? 2.50600 18.61800 11.05600 1.000 33.65056 212 GLN D CA 1
ATOM 1313 C C . GLN A 1 102 ? 3.11600 19.95800 10.67400 1.000 31.15702 212 GLN D C 1
ATOM 1314 O O . GLN A 1 102 ? 4.10400 20.00200 9.93200 1.000 31.62350 212 GLN D O 1
ATOM 1328 N N . TYR A 1 103 ? 2.53200 21.03600 11.19400 1.000 30.67660 213 TYR D N 1
ATOM 1329 C CA . TYR A 1 103 ? 3.03300 22.39300 11.02900 1.000 32.83287 213 TYR D CA 1
ATOM 1330 C C . TYR A 1 103 ? 3.51300 22.91400 12.37500 1.000 34.88932 213 TYR D C 1
ATOM 1331 O O . TYR A 1 103 ? 2.83800 22.72900 13.39000 1.000 33.16767 213 TYR D O 1
ATOM 1349 N N . ILE A 1 104 ? 4.67800 23.55900 12.38400 1.000 32.57669 214 ILE D N 1
ATOM 1350 C CA . ILE A 1 104 ? 5.14100 24.32900 13.53100 1.000 31.33656 214 ILE D CA 1
ATOM 1351 C C . ILE A 1 104 ? 5.11700 25.79100 13.11200 1.000 28.86349 214 ILE D C 1
ATOM 1352 O O . ILE A 1 104 ? 5.80900 26.18100 12.16400 1.000 32.95938 214 ILE D O 1
ATOM 1368 N N . TYR A 1 105 ? 4.31800 26.58900 13.81800 1.000 29.76221 215 TYR D N 1
ATOM 1369 C CA . TYR A 1 105 ? 3.97300 27.95400 13.45100 1.000 31.59880 215 TYR D CA 1
ATOM 1370 C C . TYR A 1 105 ? 4.60600 28.94500 14.41600 1.000 30.24031 215 TYR D C 1
ATOM 1371 O O . TYR A 1 105 ? 4.89100 28.61500 15.56300 1.000 30.71071 215 TYR D O 1
ATOM 1389 N N . LYS A 1 106 ? 4.79300 30.17600 13.94700 1.000 30.19028 216 LYS D N 1
ATOM 1390 C CA . LYS A 1 106 ? 5.25700 31.28500 14.77300 1.000 31.13041 216 LYS D CA 1
ATOM 1391 C C . LYS A 1 106 ? 4.34200 32.48000 14.57000 1.000 37.10335 216 LYS D C 1
ATOM 1392 O O . LYS A 1 106 ? 4.06900 32.86200 13.42800 1.000 33.08469 216 LYS D O 1
ATOM 1411 N N . TYR A 1 107 ? 3.88800 33.07000 15.67700 1.000 32.38373 217 TYR D N 1
ATOM 1412 C CA . TYR A 1 107 ? 3.32500 34.41400 15.68600 1.000 33.14925 217 TYR D CA 1
ATOM 1413 C C . TYR A 1 107 ? 4.39300 35.38100 16.17500 1.000 34.88677 217 TYR D C 1
ATOM 1414 O O . TYR A 1 107 ? 5.02700 35.14200 17.20900 1.000 34.87997 217 TYR D O 1
ATOM 1432 N N . THR A 1 108 ? 4.59800 36.45600 15.42700 1.000 33.98359 218 THR D N 1
ATOM 1433 C CA . THR A 1 108 ? 5.51200 37.52000 15.82000 1.000 37.68368 218 THR D CA 1
ATOM 1434 C C . THR A 1 108 ? 4.90000 38.82400 15.32200 1.000 35.39453 218 THR D C 1
ATOM 1435 O O . THR A 1 108 ? 3.70600 38.88800 15.00300 1.000 35.32823 218 THR D O 1
ATOM 1446 N N . SER A 1 109 ? 5.71000 39.87600 15.25100 1.000 41.06485 219 SER D N 1
ATOM 1447 C CA . SER A 1 109 ? 5.25400 41.16500 14.73400 1.000 50.55203 219 SER D CA 1
ATOM 1448 C C . SER A 1 109 ? 5.24900 41.07500 13.21000 1.000 40.12976 219 SER D C 1
ATOM 1449 O O . SER A 1 109 ? 6.13100 41.57700 12.51300 1.000 39.65272 219 SER D O 1
ATOM 1457 N N . TYR A 1 110 ? 4.22000 40.40400 12.69200 1.000 39.57718 220 TYR D N 1
ATOM 1458 C CA . TYR A 1 110 ? 4.08000 40.12400 11.27600 1.000 38.36354 220 TYR D CA 1
ATOM 1459 C C . TYR A 1 110 ? 2.60400 39.83300 11.06500 1.000 35.71079 220 TYR D C 1
ATOM 1460 O O . TYR A 1 110 ? 1.99900 39.19700 11.93900 1.000 37.51856 220 TYR D O 1
ATOM 1478 N N . PRO A 1 111 ? 1.97600 40.28300 9.96700 1.000 33.69350 221 PRO D N 1
ATOM 1479 C CA . PRO A 1 111 ? 0.50600 40.18800 9.89600 1.000 35.57359 221 PRO D CA 1
ATOM 1480 C C . PRO A 1 111 ? -0.03300 38.77500 9.81100 1.000 34.39114 221 PRO D C 1
ATOM 1481 O O . PRO A 1 111 ? -1.22800 38.58500 10.08200 1.000 36.02230 221 PRO D O 1
ATOM 1492 N N . ASP A 1 112 ? 0.79100 37.78700 9.45900 1.000 33.52882 222 ASP D N 1
ATOM 1493 C CA . ASP A 1 112 ? 0.34700 36.41500 9.27200 1.000 32.54463 222 ASP D CA 1
ATOM 1494 C C . ASP A 1 112 ? 1.04900 35.47900 10.24900 1.000 35.13386 222 ASP D C 1
ATOM 1495 O O . ASP A 1 112 ? 2.19700 35.72700 10.63200 1.000 33.13204 222 ASP D O 1
ATOM 1504 N N . PRO A 1 113 ? 0.41000 34.38000 10.64900 1.000 34.40698 223 PRO D N 1
ATOM 1505 C CA . PRO A 1 113 ? 1.17500 33.30900 11.28700 1.000 35.04746 223 PRO D CA 1
ATOM 1506 C C . PRO A 1 113 ? 2.12600 32.70500 10.26800 1.000 36.24875 223 PRO D C 1
ATOM 1507 O O . PRO A 1 113 ? 1.80000 32.59200 9.08300 1.000 37.00293 223 PRO D O 1
ATOM 1518 N N . ILE A 1 114 ? 3.31600 32.33800 10.73100 1.000 33.56188 224 ILE D N 1
ATOM 1519 C CA . ILE A 1 114 ? 4.41700 31.95500 9.85600 1.000 33.15016 224 ILE D CA 1
ATOM 1520 C C . ILE A 1 114 ? 4.68600 30.47300 10.05200 1.000 33.21157 224 ILE D C 1
ATOM 1521 O O . ILE A 1 114 ? 4.96700 30.03600 11.17400 1.000 34.66309 224 ILE D O 1
ATOM 1537 N N . VAL A 1 115 ? 4.61900 29.70200 8.96700 1.000 31.58167 225 VAL D N 1
ATOM 1538 C CA . VAL A 1 115 ? 5.05400 28.31100 9.02100 1.000 33.83144 225 VAL D CA 1
ATOM 1539 C C . VAL A 1 115 ? 6.57400 28.28900 9.11100 1.000 31.27008 225 VAL D C 1
ATOM 1540 O O . VAL A 1 115 ? 7.26800 28.73100 8.18900 1.000 35.12085 225 VAL D O 1
ATOM 1553 N N . LEU A 1 116 ? 7.09600 27.77900 10.22500 1.000 31.04985 226 LEU D N 1
ATOM 1554 C CA . LEU A 1 116 ? 8.53300 27.56300 10.33200 1.000 33.34830 226 LEU D CA 1
ATOM 1555 C C . LEU A 1 116 ? 8.94000 26.23900 9.69800 1.000 31.08809 226 LEU D C 1
ATOM 1556 O O . LEU A 1 116 ? 9.96500 26.16800 9.00900 1.000 31.68496 226 LEU D O 1
ATOM 1572 N N . MET A 1 117 ? 8.15700 25.18400 9.93200 1.000 28.88489 227 MET D N 1
ATOM 1573 C CA . MET A 1 117 ? 8.50500 23.83700 9.50300 1.000 30.04661 227 MET D CA 1
ATOM 1574 C C . MET A 1 117 ? 7.23200 23.07300 9.16500 1.000 31.47214 227 MET D C 1
ATOM 1575 O O . MET A 1 117 ? 6.22200 23.19300 9.86400 1.000 30.85269 227 MET D O 1
ATOM 1589 N N A LYS A 1 118 ? 7.29200 22.29400 8.08700 0.550 36.51379 228 LYS D N 1
ATOM 1590 N N B LYS A 1 118 ? 7.30100 22.28100 8.09800 0.450 36.28570 228 LYS D N 1
ATOM 1591 C CA A LYS A 1 118 ? 6.19800 21.44900 7.63200 0.550 36.56560 228 LYS D CA 1
ATOM 1592 C CA B LYS A 1 118 ? 6.20000 21.45100 7.63100 0.450 36.19350 228 LYS D CA 1
ATOM 1593 C C A LYS A 1 118 ? 6.74000 20.05400 7.35900 0.550 34.12844 228 LYS D C 1
ATOM 1594 C C B LYS A 1 118 ? 6.73400 20.05500 7.35100 0.450 34.18150 228 LYS D C 1
ATOM 1595 O O A LYS A 1 118 ? 7.79700 19.90800 6.73900 0.550 33.26543 228 LYS D O 1
ATOM 1596 O O B LYS A 1 118 ? 7.78400 19.91100 6.71900 0.450 33.39366 228 LYS D O 1
ATOM 1633 N N . SER A 1 119 ? 6.01200 19.03300 7.81600 1.000 33.73831 229 SER D N 1
ATOM 1634 C CA . SER A 1 119 ? 6.36800 17.63700 7.56600 1.000 31.85667 229 SER D CA 1
ATOM 1635 C C . SER A 1 119 ? 5.10200 16.84300 7.27800 1.000 33.59670 229 SER D C 1
ATOM 1636 O O . SER A 1 119 ? 4.12900 16.94200 8.03300 1.000 33.10729 229 SER D O 1
ATOM 1644 N N . ALA A 1 120 ? 5.12000 16.03800 6.20800 1.000 33.20641 230 ALA D N 1
ATOM 1645 C CA . ALA A 1 120 ? 3.90800 15.42300 5.68100 1.000 36.17510 230 ALA D CA 1
ATOM 1646 C C . ALA A 1 120 ? 4.09700 13.94100 5.37300 1.000 40.07174 230 ALA D C 1
ATOM 1647 O O . ALA A 1 120 ? 5.17400 13.51200 4.94300 1.000 36.19189 230 ALA D O 1
ATOM 1654 N N A ARG A 1 121 ? 3.02800 13.17500 5.59700 0.680 40.58917 231 ARG D N 1
ATOM 1655 N N B ARG A 1 121 ? 3.04400 13.15900 5.62900 0.320 40.59531 231 ARG D N 1
ATOM 1656 C CA A ARG A 1 121 ? 2.92800 11.78300 5.18200 0.680 39.68590 231 ARG D CA 1
ATOM 1657 C CA B ARG A 1 121 ? 2.93400 11.77900 5.17500 0.320 39.92039 231 ARG D CA 1
ATOM 1658 C C A ARG A 1 121 ? 1.55500 11.55400 4.56500 0.680 42.83302 231 ARG D C 1
ATOM 1659 C C B ARG A 1 121 ? 1.56200 11.56700 4.54800 0.320 42.58287 231 ARG D C 1
ATOM 1660 O O A ARG A 1 121 ? 0.59100 12.26200 4.87200 0.680 40.44110 231 ARG D O 1
ATOM 1661 O O B ARG A 1 121 ? 0.60900 12.30200 4.82600 0.320 40.17640 231 ARG D O 1
ATOM 1702 N N . ASN A 1 122 ? 1.47000 10.54300 3.70400 1.000 43.73236 232 ASN D N 1
ATOM 1703 C CA . ASN A 1 122 ? 0.19700 10.01900 3.22500 1.000 45.39927 232 ASN D CA 1
ATOM 1704 C C . ASN A 1 122 ? 0.05000 8.60400 3.76500 1.000 40.83035 232 ASN D C 1
ATOM 1705 O O . ASN A 1 122 ? 1.02800 7.85600 3.84100 1.000 42.37126 232 ASN D O 1
ATOM 1716 N N . SER A 1 123 ? -1.15900 8.24800 4.17600 1.000 46.83983 233 SER D N 1
ATOM 1717 C CA . SER A 1 123 ? -1.37300 6.89000 4.63900 1.000 46.85112 233 SER D CA 1
ATOM 1718 C C . SER A 1 123 ? -1.31800 5.92000 3.46600 1.000 40.27128 233 SER D C 1
ATOM 1719 O O . SER A 1 123 ? -1.42400 6.30500 2.29800 1.000 44.02102 233 SER D O 1
ATOM 1727 N N . CYS A 1 124 ? -1.14200 4.64300 3.79900 1.000 42.89807 234 CYS D N 1
ATOM 1728 C CA . CYS A 1 124 ? -1.07300 3.59700 2.79100 1.000 46.18932 234 CYS D CA 1
ATOM 1729 C C . CYS A 1 124 ? -2.34000 3.59200 1.94600 1.000 49.25137 234 CYS D C 1
ATOM 1730 O O . CYS A 1 124 ? -3.45100 3.71700 2.46500 1.000 43.93132 234 CYS D O 1
ATOM 1737 N N . TRP A 1 125 ? -2.15800 3.47700 0.62900 1.000 46.17842 235 TRP D N 1
ATOM 1738 C CA . TRP A 1 125 ? -3.26400 3.50200 -0.31900 1.000 49.45383 235 TRP D CA 1
ATOM 1739 C C . TRP A 1 125 ? -3.96900 2.16300 -0.47700 1.000 51.84273 235 TRP D C 1
ATOM 1740 O O . TRP A 1 125 ? -5.01900 2.11400 -1.12700 1.000 52.31407 235 TRP D O 1
ATOM 1761 N N . SER A 1 126 ? -3.40800 1.08000 0.04800 1.000 51.65932 236 SER D N 1
ATOM 1762 C CA . SER A 1 126 ? -3.97600 -0.23700 -0.19200 1.000 53.11890 236 SER D CA 1
ATOM 1763 C C . SER A 1 126 ? -5.35500 -0.34600 0.43900 1.000 52.40920 236 SER D C 1
ATOM 1764 O O . SER A 1 126 ? -5.56300 0.06700 1.58400 1.000 54.11500 236 SER D O 1
ATOM 1772 N N . ARG A 1 127 ? -6.30100 -0.90400 -0.32400 1.000 56.73307 237 ARG D N 1
ATOM 1773 C CA . ARG A 1 127 ? -7.63000 -1.19200 0.20200 1.000 58.54816 237 ARG D CA 1
ATOM 1774 C C . ARG A 1 127 ? -7.59500 -2.19300 1.35300 1.000 58.69629 237 ARG D C 1
ATOM 1775 O O . ARG A 1 127 ? -8.55600 -2.26400 2.12400 1.000 61.81824 237 ARG D O 1
ATOM 1779 N N . ASP A 1 128 ? -6.51100 -2.95700 1.49500 1.000 58.06165 238 ASP D N 1
ATOM 1780 C CA . ASP A 1 128 ? -6.31900 -3.86200 2.62200 1.000 62.73497 238 ASP D CA 1
ATOM 1781 C C . ASP A 1 128 ? -5.90500 -3.15900 3.91300 1.000 58.78790 238 ASP D C 1
ATOM 1782 O O . ASP A 1 128 ? -5.66100 -3.84600 4.91000 1.000 62.21249 238 ASP D O 1
ATOM 1791 N N . ALA A 1 129 ? -5.80300 -1.83100 3.93200 1.000 60.47742 239 ALA D N 1
ATOM 1792 C CA . ALA A 1 129 ? -5.28200 -1.13000 5.10500 1.000 57.40967 239 ALA D CA 1
ATOM 1793 C C . ALA A 1 129 ? -6.30400 -1.16600 6.23500 1.000 61.18290 239 ALA D C 1
ATOM 1794 O O . ALA A 1 129 ? -7.35000 -0.51500 6.16100 1.000 67.08370 239 ALA D O 1
ATOM 1801 N N . GLU A 1 130 ? -5.99200 -1.91700 7.29200 1.000 54.95570 240 GLU D N 1
ATOM 1802 C CA . GLU A 1 130 ? -6.88200 -2.01000 8.44400 1.000 60.49347 240 GLU D CA 1
ATOM 1803 C C . GLU A 1 130 ? -6.65100 -0.87600 9.43400 1.000 62.42558 240 GLU D C 1
ATOM 1804 O O . GLU A 1 130 ? -7.60200 -0.39800 10.06200 1.000 61.01440 240 GLU D O 1
ATOM 1816 N N . TYR A 1 131 ? -5.40000 -0.45000 9.60600 1.000 57.06696 241 TYR D N 1
ATOM 1817 C CA . TYR A 1 131 ? -5.08500 0.61100 10.54800 1.000 58.48952 2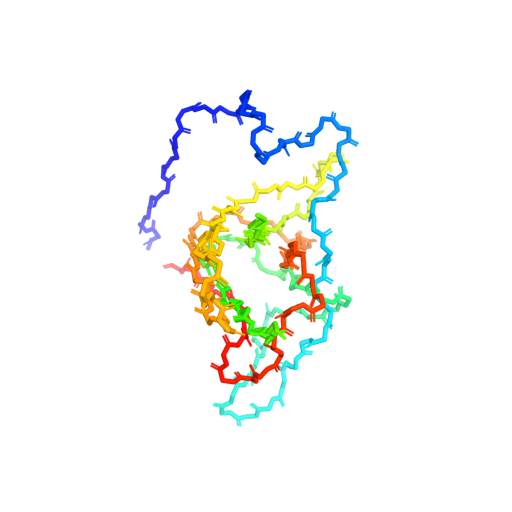41 TYR D CA 1
ATOM 1818 C C . TYR A 1 131 ? -3.82200 1.33200 10.10400 1.000 57.85892 241 TYR D C 1
ATOM 1819 O O . TYR A 1 131 ? -3.13200 0.91300 9.16900 1.000 49.39296 241 TYR D O 1
ATOM 1837 N N . GLY A 1 132 ? -3.53000 2.42300 10.80100 1.000 52.35905 242 GLY D N 1
ATOM 1838 C CA . GLY A 1 132 ? -2.37600 3.24200 10.48900 1.000 46.40918 242 GLY D CA 1
ATOM 1839 C C . GLY A 1 132 ? -1.68000 3.71900 11.74400 1.000 44.87545 242 GLY D C 1
ATOM 1840 O O . GLY A 1 132 ? -2.30500 3.99800 12.76600 1.000 48.39238 242 GLY D O 1
ATOM 1844 N N . LEU A 1 133 ? -0.36200 3.84400 11.62900 1.000 47.40264 243 LEU D N 1
ATOM 1845 C CA . LEU A 1 133 ? 0.53500 4.26400 12.69900 1.000 41.80137 243 LEU D CA 1
ATOM 1846 C C . LEU A 1 133 ? 1.55100 5.17000 1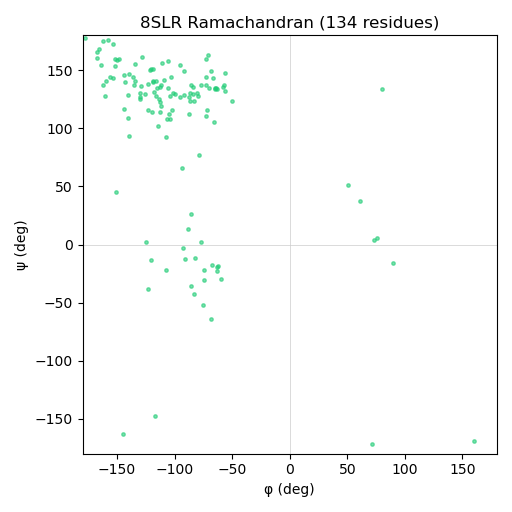2.02600 1.000 38.89322 243 LEU D C 1
ATOM 1847 O O . LEU A 1 133 ? 2.35800 4.68900 11.22800 1.000 35.99136 243 LEU D O 1
ATOM 1863 N N . TYR A 1 134 ? 1.48600 6.47700 12.29400 1.000 33.10385 244 TYR D N 1
ATOM 1864 C CA . TYR A 1 134 ? 2.33500 7.45100 11.60000 1.000 36.67385 244 TYR D CA 1
ATOM 1865 C C . TYR A 1 134 ? 2.81100 8.48100 12.62200 1.000 33.60718 244 TYR D C 1
ATOM 1866 O O . TYR A 1 134 ? 2.12900 9.47600 12.87500 1.000 42.17384 244 TYR D O 1
ATOM 1884 N N . SER A 1 135 ? 3.98600 8.23700 13.19900 1.000 37.14725 245 SER D N 1
ATOM 1885 C CA . SER A 1 135 ? 4.65100 9.23000 14.02900 1.000 34.75477 245 SER D CA 1
ATOM 1886 C C . SER A 1 135 ? 5.48600 10.14500 13.14500 1.000 35.39080 245 SER D C 1
ATOM 1887 O O . SER A 1 135 ? 6.29700 9.67100 12.34400 1.000 41.05666 245 SER D O 1
ATOM 1895 N N . ILE A 1 136 ? 5.31800 11.45000 13.32400 1.000 32.28765 246 ILE D N 1
ATOM 1896 C CA . ILE A 1 136 ? 6.00700 12.46200 12.53600 1.000 33.95966 246 ILE D CA 1
ATOM 1897 C C . ILE A 1 136 ? 6.82800 13.30200 13.50100 1.000 32.29598 246 ILE D C 1
ATOM 1898 O O . ILE A 1 136 ? 6.25600 14.01300 14.33300 1.000 27.45314 246 ILE D O 1
ATOM 1914 N N . TYR A 1 137 ? 8.15800 13.24000 13.38400 1.000 32.00944 247 TYR D N 1
ATOM 1915 C CA . TYR A 1 137 ? 9.06400 14.12300 14.10800 1.000 31.06378 247 TYR D CA 1
ATOM 1916 C C . TYR A 1 137 ? 9.69300 15.10000 13.12700 1.000 29.79722 247 TYR D C 1
ATOM 1917 O O . TYR A 1 137 ? 10.06600 14.72200 12.01300 1.000 30.85892 247 TYR D O 1
ATOM 1935 N N . GLN A 1 138 ? 9.86500 16.34300 13.57200 1.000 30.35702 248 GLN D N 1
ATOM 1936 C CA . GLN A 1 138 ? 10.70000 17.29900 12.85900 1.000 27.73164 248 GLN D CA 1
ATOM 1937 C C . GLN A 1 138 ? 11.25400 18.29200 13.86200 1.000 30.08466 248 GLN D C 1
ATOM 1938 O O . GLN A 1 138 ? 10.71900 18.45700 14.96100 1.000 26.31047 248 GLN D O 1
ATOM 1952 N N . GLY A 1 139 ? 12.33400 18.95600 13.46900 1.000 30.96150 249 GLY D N 1
ATOM 1953 C CA . GLY A 1 139 ? 12.85500 20.04600 14.27000 1.000 26.53361 249 GLY D CA 1
ATOM 1954 C C . GLY A 1 139 ? 13.85700 20.86300 13.48700 1.000 31.37442 249 GLY D C 1
ATOM 1955 O O . GLY A 1 139 ? 14.32600 20.45500 12.42100 1.000 30.39245 249 GLY D O 1
ATOM 1959 N N . GLY A 1 140 ? 14.20100 22.02000 14.04800 1.000 26.22862 250 GLY D N 1
ATOM 1960 C CA . GLY A 1 140 ? 15.15200 22.90300 13.39400 1.000 28.59705 250 GLY D CA 1
ATOM 1961 C C . GLY A 1 140 ? 15.43400 24.13600 14.22600 1.000 30.07658 250 GLY D C 1
ATOM 1962 O O . GLY A 1 140 ? 14.81900 24.37300 15.27100 1.000 30.22533 250 GLY D O 1
ATOM 1966 N N . LEU A 1 141 ? 16.33900 24.95700 13.69900 1.000 27.73526 251 LEU D N 1
ATOM 1967 C CA . LEU A 1 141 ? 16.91000 26.10800 14.38500 1.000 26.91916 251 LEU D CA 1
ATOM 1968 C C . LEU A 1 141 ? 16.29000 27.38600 13.84200 1.000 30.92398 251 LEU D C 1
ATOM 1969 O O . LEU A 1 141 ? 16.28800 27.60700 12.62600 1.000 27.93371 251 LEU D O 1
ATOM 1985 N N . PHE A 1 142 ? 15.77100 28.22600 14.73700 1.000 31.42183 252 PHE D N 1
ATOM 1986 C CA . PHE A 1 142 ? 15.11900 29.46400 14.33700 1.000 30.63889 252 PHE D CA 1
ATOM 1987 C C . PHE A 1 142 ? 15.43200 30.55600 15.34600 1.000 30.32751 252 PHE D C 1
ATOM 1988 O O . PHE A 1 142 ? 15.49900 30.30300 16.55100 1.000 29.06142 252 PHE D O 1
ATOM 2005 N N . GLU A 1 143 ? 15.67400 31.75900 14.83300 1.000 31.91369 253 GLU D N 1
ATOM 2006 C CA . GLU A 1 143 ? 15.91400 32.92100 15.67300 1.000 31.58099 253 GLU D CA 1
ATOM 2007 C C . GLU A 1 143 ? 14.57300 33.49900 16.10200 1.000 34.77746 253 GLU D C 1
ATOM 2008 O O . GLU A 1 143 ? 13.73800 33.83800 15.25400 1.000 35.57633 253 GLU D O 1
ATOM 2020 N N . LEU A 1 144 ? 14.36900 33.61200 17.41300 1.000 32.25876 254 LEU D N 1
ATOM 2021 C CA . LEU A 1 144 ? 13.10000 34.03900 17.97400 1.000 33.77749 254 LEU D CA 1
ATOM 2022 C C . LEU A 1 144 ? 13.27800 35.30300 18.79600 1.000 32.39336 254 LEU D C 1
ATOM 2023 O O . LEU A 1 144 ? 14.33800 35.54200 19.38300 1.000 34.80794 254 LEU D O 1
ATOM 2039 N N . LYS A 1 145 ? 12.21200 36.09200 18.84800 1.000 32.46167 255 LYS D N 1
ATOM 2040 C CA . LYS A 1 145 ? 12.16100 37.32000 19.62100 1.000 41.62304 255 LYS D CA 1
ATOM 2041 C C . LYS A 1 145 ? 11.31100 37.11200 20.86600 1.000 34.84902 255 LYS D C 1
ATOM 2042 O O . LYS A 1 145 ? 10.47900 36.20100 20.93800 1.000 34.29235 255 LYS D O 1
ATOM 2061 N N . LYS A 1 146 ? 11.54400 37.96500 21.86000 1.000 41.59815 256 LYS D N 1
ATOM 2062 C CA . LYS A 1 146 ? 10.71600 37.95000 23.05700 1.000 35.81877 256 LYS D CA 1
ATOM 2063 C C . LYS A 1 146 ? 9.25800 38.16300 22.67100 1.000 35.94285 256 LYS D C 1
ATOM 2064 O O . LYS A 1 146 ? 8.94600 38.97300 21.79300 1.000 34.90769 256 LYS D O 1
ATOM 2083 N N . ASN A 1 147 ? 8.37600 37.38200 23.29800 1.000 33.43027 257 ASN D N 1
ATOM 2084 C CA . ASN A 1 147 ? 6.92500 37.36200 23.10100 1.000 35.43565 257 ASN D CA 1
ATOM 2085 C C . ASN A 1 147 ? 6.49000 36.71900 21.78500 1.000 35.68086 257 ASN D C 1
ATOM 2086 O O . ASN A 1 147 ? 5.28500 36.68700 21.49700 1.000 36.91798 257 ASN D O 1
ATOM 2097 N N . ASP A 1 148 ? 7.41300 36.18300 20.98700 1.000 34.43316 258 ASP D N 1
ATOM 2098 C CA . ASP A 1 148 ? 7.01100 35.28600 19.91200 1.000 34.70886 258 ASP D CA 1
ATOM 2099 C C . ASP A 1 148 ? 6.25100 34.10400 20.50700 1.000 37.27491 258 ASP D C 1
ATOM 2100 O O . ASP A 1 148 ? 6.53700 33.65900 21.62300 1.000 34.01793 258 ASP D O 1
ATOM 2109 N N A ARG A 1 149 ? 5.27400 33.59600 19.75500 0.590 35.95765 259 ARG D N 1
ATOM 2110 N N B ARG A 1 149 ? 5.27200 33.60200 19.76000 0.410 35.84297 259 ARG D N 1
ATOM 2111 C CA A ARG A 1 149 ? 4.43500 32.48000 20.18400 0.590 34.07456 259 ARG D CA 1
ATOM 2112 C CA B ARG A 1 149 ? 4.44700 32.47700 20.18300 0.410 35.65358 259 ARG D CA 1
ATOM 2113 C C A ARG A 1 149 ? 4.56500 31.37100 19.15100 0.590 33.44151 259 ARG D C 1
ATOM 2114 C C B ARG A 1 149 ? 4.61500 31.35800 19.17000 0.410 33.81406 259 ARG D C 1
ATOM 2115 O O A ARG A 1 149 ? 4.35700 31.60700 17.95700 0.590 34.53734 259 ARG D O 1
ATOM 2116 O O B ARG A 1 149 ? 4.47200 31.58700 17.96600 0.410 33.86146 259 ARG D O 1
ATOM 2157 N N A ILE A 1 150 ? 4.90300 30.17100 19.60200 0.570 32.13136 260 ILE D N 1
ATOM 2158 N N B ILE A 1 150 ? 4.91400 30.15500 19.64500 0.430 33.08651 260 ILE D N 1
ATOM 2159 C CA A ILE A 1 150 ? 5.11300 29.04300 18.70800 0.570 33.15810 260 ILE D CA 1
ATOM 2160 C CA B ILE A 1 150 ? 5.12200 29.01100 18.76800 0.430 32.33900 260 ILE D CA 1
ATOM 2161 C C A ILE A 1 150 ? 4.18400 27.91200 19.12400 0.570 31.71297 260 ILE D C 1
ATOM 2162 C C B ILE A 1 150 ? 4.12000 27.93500 19.14300 0.430 34.62329 260 ILE D C 1
ATOM 2163 O O A ILE A 1 150 ? 3.98100 27.66400 20.31600 0.570 32.30763 260 ILE D O 1
ATOM 2164 O O B ILE A 1 150 ? 3.80800 27.74500 20.32200 0.430 32.44755 260 ILE D O 1
ATOM 2195 N N . PHE A 1 151 ? 3.60600 27.24100 18.13100 1.000 30.68376 261 PHE D N 1
ATOM 2196 C CA . PHE A 1 151 ? 2.65400 26.17500 18.38300 1.000 37.03839 261 PHE D CA 1
ATOM 2197 C C . PHE A 1 151 ? 2.69400 25.15600 17.25500 1.000 34.30447 261 PHE D C 1
ATOM 2198 O O . PHE A 1 151 ? 3.31100 25.36600 16.20500 1.000 29.63532 261 PHE D O 1
ATOM 2215 N N . VAL A 1 152 ? 2.02700 24.03600 17.50600 1.000 32.91386 262 VAL D N 1
ATOM 2216 C CA . VAL A 1 152 ? 1.95200 22.91400 16.58700 1.000 29.67875 262 VAL D CA 1
ATOM 2217 C C . VAL A 1 152 ? 0.52000 22.82600 16.08900 1.000 34.33291 262 VAL D C 1
ATOM 2218 O O . VAL A 1 152 ? -0.42900 22.97100 16.86900 1.000 36.40251 262 VAL D O 1
ATOM 2231 N N . SER A 1 153 ? 0.37100 22.59600 14.79000 1.000 33.57916 263 SER D N 1
ATOM 2232 C CA . SER A 1 153 ? -0.92200 22.44500 14.14200 1.000 32.27111 263 SER D CA 1
ATOM 2233 C C . SER A 1 153 ? -0.84700 21.23600 13.22300 1.000 35.92406 263 SER D C 1
ATOM 2234 O O . SER A 1 153 ? 0.18000 21.00900 12.57700 1.000 33.49398 263 SER D O 1
ATOM 2242 N N . VAL A 1 154 ? -1.92800 20.46100 13.17100 1.000 33.50904 264 VAL D N 1
ATOM 2243 C CA . VAL A 1 154 ? -1.96100 19.20400 12.43000 1.000 35.54794 264 VAL D CA 1
ATOM 2244 C C . VAL A 1 154 ? -3.25900 19.09600 11.64000 1.000 41.33919 264 VAL D C 1
ATOM 2245 O O . VAL A 1 154 ? -4.32000 19.53600 12.09400 1.000 36.93057 264 VAL D O 1
ATOM 2258 N N . THR A 1 155 ? -3.16700 18.50700 10.45100 1.000 36.94488 265 THR D N 1
ATOM 2259 C CA . THR A 1 155 ? -4.34700 18.01900 9.75800 1.000 36.66570 265 THR D CA 1
ATOM 2260 C C . THR A 1 155 ? -4.85400 16.76500 10.46100 1.000 39.75435 265 THR D C 1
ATOM 2261 O O . THR A 1 155 ? -4.11500 16.10200 11.19200 1.000 40.74658 265 THR D O 1
ATOM 2272 N N . ASN A 1 156 ? -6.12600 16.43700 10.22700 1.000 39.79106 266 ASN D N 1
ATOM 2273 C CA . ASN A 1 156 ? -6.75400 15.22700 10.77200 1.000 46.86948 266 ASN D CA 1
ATOM 2274 C C . AS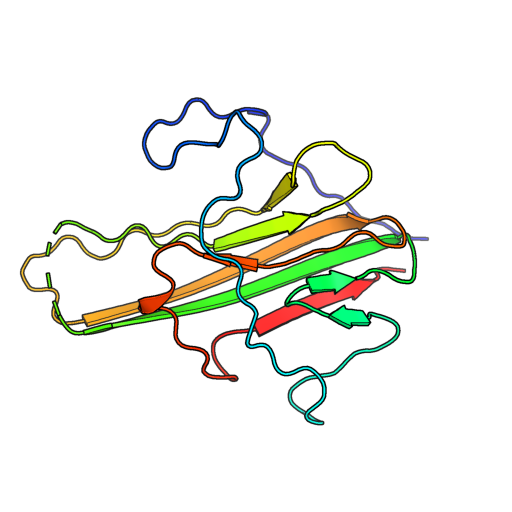N A 1 156 ? -6.54100 15.09800 12.28400 1.000 45.04048 266 ASN D C 1
ATOM 2275 O O . ASN A 1 156 ? -6.09300 14.05900 12.77600 1.000 43.91827 266 ASN D O 1
ATOM 2286 N N . GLU A 1 157 ? -6.86400 16.17000 13.03000 1.000 47.52527 267 GLU D N 1
ATOM 2287 C CA . GLU A 1 157 ? -6.61200 16.16900 14.47400 1.000 50.31425 267 GLU D CA 1
ATOM 2288 C C . GLU A 1 157 ? -7.35100 15.03900 15.17700 1.000 52.69861 267 GLU D C 1
ATOM 2289 O O . GLU A 1 157 ? -6.88900 14.54700 16.21200 1.000 50.63669 267 GLU D O 1
ATOM 2301 N N . HIS A 1 158 ? -8.50800 14.62900 14.64600 1.000 45.33486 268 HIS D N 1
ATOM 2302 C CA . HIS A 1 158 ? -9.26000 13.54200 15.26400 1.000 50.27448 268 HIS D CA 1
ATOM 2303 C C . HIS A 1 158 ? -8.49000 12.22800 15.24300 1.000 50.34740 268 HIS D C 1
ATOM 2304 O O . HIS A 1 158 ? -8.81700 11.32500 16.02000 1.000 48.60141 268 HIS D O 1
ATOM 2318 N N . LEU A 1 159 ? -7.48300 12.10000 14.37700 1.000 49.89206 269 LE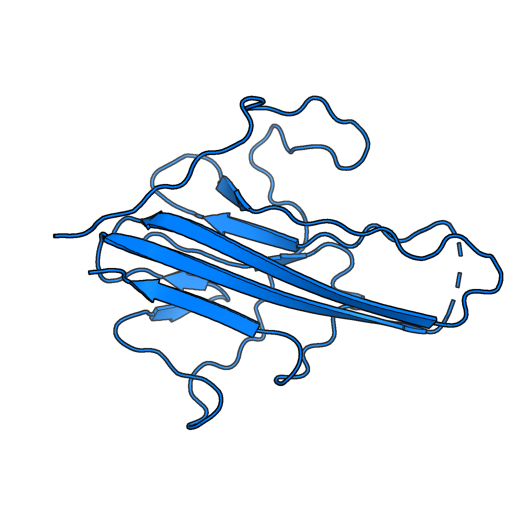U D N 1
ATOM 2319 C CA . LEU A 1 159 ? -6.61500 10.93000 14.34200 1.000 48.80918 269 LEU D CA 1
ATOM 2320 C C . LEU A 1 159 ? -5.36000 11.08900 15.19000 1.000 47.36425 269 LEU D C 1
ATOM 2321 O O . LEU A 1 159 ? -4.56800 10.14500 15.27900 1.000 47.46248 269 LEU D O 1
ATOM 2337 N N . MET A 1 160 ? -5.15300 12.24500 15.81200 1.000 50.24935 270 MET D N 1
ATOM 2338 C CA . MET A 1 160 ? -3.99400 12.42100 16.67700 1.000 53.91047 270 MET D CA 1
ATOM 2339 C C . MET A 1 160 ? -4.18900 11.64900 17.97100 1.000 55.12000 270 MET D C 1
ATOM 2340 O O . MET A 1 160 ? -5.30300 11.54300 18.49200 1.000 82.12788 270 MET D O 1
ATOM 2354 N N . ASP A 1 161 ? -3.09700 11.09800 18.47500 1.000 47.32807 271 ASP D N 1
ATOM 2355 C CA . ASP A 1 161 ? -3.06300 10.38600 19.74500 1.000 49.80346 271 ASP D CA 1
ATOM 2356 C C . ASP A 1 161 ? -2.20900 11.21300 20.69600 1.000 53.69576 271 ASP D C 1
ATOM 2357 O O . ASP A 1 161 ? -1.00000 11.36000 20.48400 1.000 45.24172 271 ASP D O 1
ATOM 2366 N N . LEU A 1 162 ? -2.83900 11.74900 21.74200 1.000 45.92679 272 LEU D N 1
ATOM 2367 C CA . LEU A 1 162 ? -2.16000 12.57900 22.73000 1.000 51.81391 272 LEU D CA 1
ATOM 2368 C C . LEU A 1 162 ? -1.50000 11.76000 23.83800 1.000 48.62655 272 LEU D C 1
ATOM 2369 O O . LEU A 1 162 ? -1.33000 12.25700 24.95800 1.000 51.60294 272 LEU D O 1
ATOM 2385 N N . ASP A 1 163 ? -1.13000 10.51800 23.55100 1.000 49.48194 273 ASP D N 1
ATOM 2386 C CA . ASP A 1 163 ? -0.21600 9.76100 24.39700 1.000 52.67821 273 ASP D CA 1
ATOM 2387 C C . ASP A 1 163 ? 1.02600 10.59200 24.70600 1.000 46.42461 273 ASP D C 1
ATOM 2388 O O . ASP A 1 163 ? 1.72000 11.05500 23.79600 1.000 40.05780 273 ASP D O 1
ATOM 2397 N N . GLN A 1 164 ? 1.30100 10.79000 25.99500 1.000 40.96535 274 GLN D N 1
ATOM 2398 C CA . GLN A 1 164 ? 2.43500 11.61700 26.39800 1.000 45.66841 274 GLN D CA 1
ATOM 2399 C C . GLN A 1 164 ? 3.77200 11.04000 25.95900 1.000 39.72160 274 GLN D C 1
ATOM 2400 O O . GLN A 1 164 ? 4.75700 11.78000 25.87300 1.000 37.18698 274 GLN D O 1
ATOM 2414 N N . GLU A 1 165 ? 3.83300 9.73500 25.71800 1.000 44.62598 275 GLU D N 1
ATOM 2415 C CA . GLU A 1 165 ? 5.05600 9.12200 25.22000 1.000 41.10523 275 GLU D CA 1
ATOM 2416 C C . GLU A 1 165 ? 5.27000 9.44000 23.74900 1.000 39.00702 275 GLU D C 1
ATOM 2417 O O . GLU A 1 165 ? 6.41500 9.51900 23.29300 1.000 34.78819 275 GLU D O 1
ATOM 2429 N N . ALA A 1 166 ? 4.18300 9.62600 22.99600 1.000 35.84852 276 ALA D N 1
ATOM 2430 C CA . ALA A 1 166 ? 4.24000 9.61200 21.54400 1.000 35.99513 276 ALA D CA 1
ATOM 2431 C C . ALA A 1 166 ? 4.08600 10.97800 20.90600 1.000 32.49461 276 ALA D C 1
ATOM 2432 O O . ALA A 1 166 ? 4.52500 11.15200 19.76500 1.000 35.34356 276 ALA D O 1
ATOM 2439 N N . SER A 1 167 ? 3.49000 11.94300 21.60800 1.000 32.05768 277 SER D N 1
ATOM 2440 C CA . SER A 1 167 ? 3.21100 13.26500 21.06500 1.000 34.49447 277 SER D CA 1
ATOM 2441 C C . SER A 1 167 ? 3.73100 14.30800 22.03600 1.000 33.98564 277 SER D C 1
ATOM 2442 O O . SER A 1 167 ? 3.37100 14.29300 23.21700 1.000 32.35666 277 SER D O 1
ATOM 2450 N N . PHE A 1 168 ? 4.57400 15.21000 21.54200 1.000 29.36715 278 PHE D N 1
ATOM 2451 C CA . PHE A 1 168 ? 5.19500 16.20300 22.40200 1.000 29.43126 278 PHE D CA 1
ATOM 2452 C C . PHE A 1 168 ? 5.73800 17.33600 21.54400 1.000 30.55269 278 PHE D C 1
ATOM 2453 O O . PHE A 1 168 ? 5.74300 17.27300 20.31100 1.000 29.43981 278 PHE D O 1
ATOM 2470 N N . PHE A 1 169 ? 6.24400 18.35700 22.23000 1.000 31.07367 279 PHE D N 1
ATOM 2471 C CA . PHE A 1 169 ? 6.55900 19.64800 21.63600 1.000 30.68589 279 PHE D CA 1
ATOM 2472 C C . PHE A 1 169 ? 7.53100 20.32900 22.58600 1.000 33.60408 279 PHE D C 1
ATOM 2473 O O . PHE A 1 169 ? 7.26200 20.39500 23.78900 1.000 30.15472 279 PHE D O 1
ATOM 2490 N N . GLY A 1 170 ? 8.66900 20.79000 22.06700 1.000 31.26746 280 GLY D N 1
ATOM 2491 C CA . GLY A 1 170 ? 9.65200 21.40500 22.93600 1.000 32.54782 280 GLY D CA 1
ATOM 2492 C C . GLY A 1 170 ? 10.58700 22.31900 22.18100 1.000 34.16824 280 GLY D C 1
ATOM 2493 O O . GLY A 1 170 ? 10.53500 22.43500 20.95500 1.000 29.09877 280 GLY D O 1
ATOM 2497 N N . ALA A 1 171 ? 11.45400 22.97700 22.95000 1.000 32.19894 281 ALA D N 1
ATOM 2498 C CA . ALA A 1 171 ? 12.45500 23.85900 22.37800 1.000 33.02573 281 ALA D CA 1
ATOM 2499 C C . ALA A 1 171 ? 13.51200 24.14600 23.42800 1.000 35.16359 281 ALA D C 1
ATOM 2500 O O . ALA A 1 171 ? 13.24100 24.07800 24.62800 1.000 30.92284 281 ALA D O 1
ATOM 2507 N N . PHE A 1 172 ? 14.72100 24.47600 22.96800 1.000 29.78761 282 PHE D N 1
ATOM 2508 C CA . PHE A 1 172 ? 15.74200 24.93900 23.89500 1.000 30.94433 282 PHE D CA 1
ATOM 2509 C C . PHE A 1 172 ? 16.60600 26.01800 23.25700 1.000 33.09311 282 PHE D C 1
ATOM 2510 O O . PHE A 1 172 ? 16.87300 25.99600 22.05300 1.000 28.03514 282 PHE D O 1
ATOM 2527 N N . LEU A 1 173 ? 17.03300 26.96200 24.09300 1.000 32.45893 283 LEU D N 1
ATOM 2528 C CA . LEU A 1 173 ? 17.87700 28.06500 23.66400 1.000 33.09186 283 LEU D CA 1
ATOM 2529 C C . LEU A 1 173 ? 19.31400 27.59000 23.49700 1.000 36.15324 283 LEU D C 1
ATOM 2530 O O . LEU A 1 173 ? 19.85200 26.87300 24.34700 1.000 40.58679 283 LEU D O 1
ATOM 2546 N N . ILE A 1 174 ? 19.94500 28.03000 22.41600 1.000 33.05584 284 ILE D N 1
ATOM 2547 C CA . ILE A 1 174 ? 21.33100 27.69500 22.12200 1.000 40.63357 284 ILE D CA 1
ATOM 2548 C C . ILE A 1 174 ? 22.20100 28.88900 22.48000 1.000 49.29608 284 ILE D C 1
ATOM 2549 O O . ILE A 1 174 ? 22.07800 29.96400 21.87900 1.000 48.89235 284 ILE D O 1
ATOM 2565 N N . ASN A 1 175 ? 23.07600 28.69600 23.45700 1.000 55.94517 285 ASN D N 1
ATOM 2566 C CA . ASN A 1 175 ? 24.00600 29.73300 23.87900 1.000 77.55715 285 ASN D CA 1
ATOM 2567 C C . ASN A 1 175 ? 25.30700 29.63700 23.08200 1.000 95.08838 285 ASN D C 1
ATOM 2568 O O . ASN A 1 175 ? 25.80700 28.54400 22.78300 1.000 79.68009 285 ASN D O 1
#

Radius of gyration: 16.4 Å; Cα contacts (8 Å, |Δi|>4): 327; chains: 1; bounding box: 41×45×43 Å

Nearest PDB structures (foldseek):
  8slr-assembly1_D  TM=1.006E+00  e=1.062E-27  Mus musculus
  5cir-assembly1_A  TM=9.973E-01  e=5.990E-19  Homo sapiens
  1d0g-assembly1_D  TM=9.522E-01  e=1.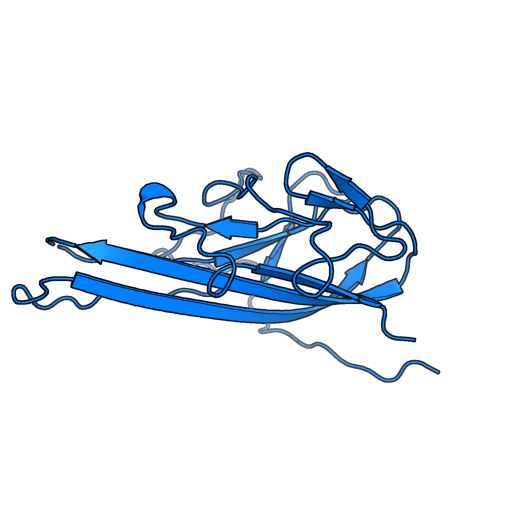730E-18  Homo sapiens
  4n90-assembly3_A  TM=8.293E-01  e=3.635E-18  Homo sapiens
  4mxv-assembly1_B  TM=8.868E-01  e=2.005E-08  Homo sapiens

Solvent-accessible surface area: 10129 Å² total; per-residue (Å²): 206,105,128,54,83,85,162,101,65,170,97,239,82,44,107,57,93,140,40,81,79,40,105,143,22,147,43,42,30,104,60,13,104,80,40,125,30,97,122,127,84,107,25,147,68,102,148,24,70,45,103,98,1,12,15,5,2,63,100,106,12,15,5,55,0,60,0,40,0,37,0,123,15,140,125,132,40,55,72,0,0,0,3,0,4,31,84,38,109,125,123,52,18,48,62,28,20,92,19,45,94,80,5,74,170,56,111,124,31,122,128,3,101,48,59,0,101,24,31,6,36,30,131,3,119,133,95,4,79,0,5,0,1,1,33,45,93,138,20,27,24,93,56,95,132,17,8,70,30,9,27,112,58,44,152

Foldseek 3Di:
DFDDDDDDDPCPQDPDPPPHDDDPQDDPAAFDQPDDADDPPQHHDDQWDDDRQWTFHADWAKKKKKKKWKFKFFDVKDKKKKFKWKDDPDPHIHTPDMDIDIFDPDPPDGMDIDIDMDIDMDGDDGGMIITMGIHPVVRTDVDSVGTDIDMDGTD

Secondary structure (DSSP, 8-state):
---------S-SS---SSSPPPSSSPPPSEE--------TTT---SSEEEETTEEEESS-EEEEEEEEEEEEEE----EEEEEEEEESSSSS-EEEEEEEEE----TT--EEEEEEEEEEEEEE-TT-EEEEEESSGGGEE--TTT-EEEEEEE-